Protein AF-A0A4Y1RCU1-F1 (afdb_monomer_lite)

Radius of gyration: 27.84 Å; chains: 1; bounding box: 54×26×75 Å

Organism: Prunus dulcis (NCBI:txid3755)

pLDDT: mean 74.77, std 13.03, range [43.12, 92.0]

Sequence (122 aa):
MNDMKRKVEEKFNDLGTCERGELEPEEAYKLLKVFEDEIVMRYVQKMETDRPPQFDETAGRDEKREVDDPPGEGPILRWQTRAVFAPGGDPWHPKNRKVKVSVTVKELGLSKHQFRRLRELA

Structure (mmCIF, N/CA/C/O backbone):
data_AF-A0A4Y1RCU1-F1
#
_entry.id   AF-A0A4Y1RCU1-F1
#
loop_
_atom_site.group_PDB
_atom_site.id
_atom_site.type_symbol
_atom_site.label_atom_id
_atom_site.label_alt_id
_atom_site.label_comp_id
_atom_site.label_asym_id
_atom_site.label_entity_id
_atom_site.label_seq_id
_atom_site.pdbx_PDB_ins_code
_atom_site.Cartn_x
_atom_site.Cartn_y
_atom_site.Cartn_z
_atom_site.occupancy
_atom_site.B_iso_or_equiv
_atom_site.auth_seq_id
_atom_site.auth_comp_id
_atom_site.auth_asym_id
_atom_site.auth_atom_id
_atom_site.pdbx_PDB_model_num
ATOM 1 N N . MET A 1 1 ? 23.824 6.438 -9.778 1.00 50.22 1 MET A N 1
ATOM 2 C CA . MET A 1 1 ? 22.892 6.505 -10.931 1.00 50.22 1 MET A CA 1
ATOM 3 C C . MET A 1 1 ? 23.448 7.302 -12.125 1.00 50.22 1 MET A C 1
ATOM 5 O O . MET A 1 1 ? 23.158 6.934 -13.253 1.00 50.22 1 MET A O 1
ATOM 9 N N . ASN A 1 2 ? 24.285 8.331 -11.913 1.00 60.34 2 ASN A N 1
ATOM 10 C CA . ASN A 1 2 ? 24.729 9.257 -12.974 1.00 60.34 2 ASN A CA 1
ATOM 11 C C . ASN A 1 2 ? 25.776 8.705 -13.966 1.00 60.34 2 ASN A C 1
ATOM 13 O O . ASN A 1 2 ? 25.758 9.086 -15.129 1.00 60.34 2 ASN A O 1
ATOM 17 N N . ASP A 1 3 ? 26.642 7.774 -13.553 1.00 74.94 3 ASP A N 1
ATOM 18 C CA . ASP A 1 3 ? 27.706 7.244 -14.431 1.00 74.94 3 ASP A CA 1
ATOM 19 C C . ASP A 1 3 ? 27.171 6.401 -15.606 1.00 74.94 3 ASP A C 1
ATOM 21 O O . ASP A 1 3 ? 27.731 6.403 -16.696 1.00 74.94 3 ASP A O 1
ATOM 25 N N . MET A 1 4 ? 26.050 5.701 -15.404 1.00 69.56 4 MET A N 1
ATOM 26 C CA . MET A 1 4 ? 25.440 4.858 -16.439 1.00 69.56 4 MET A CA 1
ATOM 27 C C . MET A 1 4 ? 24.700 5.692 -17.485 1.00 69.56 4 MET A C 1
ATOM 29 O O . MET A 1 4 ? 24.809 5.404 -18.669 1.00 69.56 4 MET A O 1
ATOM 33 N N . LYS A 1 5 ? 24.012 6.761 -17.057 1.00 75.25 5 LYS A N 1
ATOM 34 C CA . LYS A 1 5 ? 23.377 7.714 -17.977 1.00 75.25 5 LYS A CA 1
ATOM 35 C C . LYS A 1 5 ? 24.407 8.348 -18.909 1.00 75.25 5 LYS A C 1
ATOM 37 O O . LYS A 1 5 ? 24.201 8.333 -20.113 1.00 75.25 5 LYS A O 1
ATOM 42 N N . ARG A 1 6 ? 25.548 8.780 -18.361 1.00 81.75 6 ARG A N 1
ATOM 43 C CA . ARG A 1 6 ? 26.660 9.329 -19.148 1.00 81.75 6 ARG A CA 1
ATOM 44 C C . ARG A 1 6 ? 27.199 8.330 -20.180 1.00 81.75 6 ARG A C 1
ATOM 46 O O . ARG A 1 6 ? 27.369 8.694 -21.331 1.00 81.75 6 ARG A O 1
ATOM 53 N N . LYS A 1 7 ? 27.401 7.061 -19.801 1.00 78.12 7 LYS A N 1
ATOM 54 C CA . LYS A 1 7 ? 27.873 6.007 -20.726 1.00 78.12 7 LYS A CA 1
ATOM 55 C C . LYS A 1 7 ? 26.887 5.703 -21.855 1.00 78.12 7 LYS A C 1
ATOM 57 O O . LYS A 1 7 ? 27.309 5.435 -22.974 1.00 78.12 7 LYS A O 1
ATOM 62 N N . VAL A 1 8 ? 25.586 5.718 -21.560 1.00 77.19 8 VAL A N 1
ATOM 63 C CA . VAL A 1 8 ? 24.535 5.544 -22.575 1.00 77.19 8 VAL A CA 1
ATOM 64 C C . VAL A 1 8 ? 24.514 6.736 -23.530 1.00 77.19 8 VAL A C 1
ATOM 66 O O . VAL A 1 8 ? 24.419 6.543 -24.734 1.00 77.19 8 VAL A O 1
ATOM 69 N N . GLU A 1 9 ? 24.660 7.951 -23.008 1.00 79.75 9 GLU A N 1
ATOM 70 C CA . GLU A 1 9 ? 24.693 9.185 -23.797 1.00 79.75 9 GLU A CA 1
ATOM 71 C C . GLU A 1 9 ? 25.938 9.273 -24.696 1.00 79.75 9 GLU A C 1
ATOM 73 O O . GLU A 1 9 ? 25.822 9.595 -25.874 1.00 79.75 9 GLU A O 1
ATOM 78 N N . GLU A 1 10 ? 27.115 8.894 -24.191 1.00 82.38 10 GLU A N 1
ATOM 79 C CA . GLU A 1 10 ? 28.348 8.787 -24.986 1.00 82.38 10 GLU A CA 1
ATOM 80 C C . GLU A 1 10 ? 28.195 7.769 -26.127 1.00 82.38 10 GLU A C 1
ATOM 82 O O . GLU A 1 10 ? 28.453 8.102 -27.281 1.00 82.38 10 GLU A O 1
ATOM 87 N N . LYS A 1 11 ? 27.683 6.561 -25.845 1.00 76.25 11 LYS A N 1
ATOM 88 C CA . LYS A 1 11 ? 27.450 5.550 -26.890 1.00 76.25 11 LYS A CA 1
ATOM 89 C C . LYS A 1 11 ? 26.384 5.951 -27.901 1.00 76.25 11 LYS A C 1
ATOM 91 O O . LYS A 1 11 ? 26.506 5.603 -29.072 1.00 76.25 11 LYS A O 1
ATOM 96 N N . PHE A 1 12 ? 25.361 6.677 -27.469 1.00 76.06 12 PHE A N 1
ATOM 97 C CA . PHE A 1 12 ? 24.344 7.224 -28.360 1.00 76.06 12 PHE A CA 1
ATOM 98 C C . PHE A 1 12 ? 24.939 8.275 -29.309 1.00 76.06 12 PHE A C 1
ATOM 100 O O . PHE A 1 12 ? 24.690 8.227 -30.511 1.00 76.06 12 PHE A O 1
ATOM 107 N N . ASN A 1 13 ? 25.795 9.164 -28.799 1.00 77.69 13 ASN A N 1
ATOM 108 C CA . ASN A 1 13 ? 26.497 10.163 -29.609 1.00 77.69 13 ASN A CA 1
ATOM 109 C C . ASN A 1 13 ? 27.504 9.531 -30.590 1.00 77.69 13 ASN A C 1
ATOM 111 O O . ASN A 1 13 ? 27.627 10.000 -31.726 1.00 77.69 13 ASN A O 1
ATOM 115 N N . ASP A 1 14 ? 28.180 8.455 -30.177 1.00 72.50 14 ASP A N 1
ATOM 116 C CA . ASP A 1 14 ? 29.088 7.679 -31.030 1.00 72.50 14 ASP A CA 1
ATOM 117 C C . ASP A 1 14 ? 28.332 6.969 -32.158 1.00 72.50 14 ASP A C 1
ATOM 119 O O . ASP A 1 14 ? 28.751 7.019 -33.311 1.00 72.50 14 ASP A O 1
ATOM 123 N N . LEU A 1 15 ? 27.194 6.336 -31.858 1.00 66.81 15 LEU A N 1
ATOM 124 C CA . LEU A 1 15 ? 26.358 5.659 -32.856 1.00 66.81 15 LEU A CA 1
ATOM 125 C C . LEU A 1 15 ? 25.592 6.646 -33.752 1.00 66.81 15 LEU A C 1
ATOM 127 O O . LEU A 1 15 ? 25.247 6.301 -34.878 1.00 66.81 15 LEU A O 1
ATOM 131 N N . GLY A 1 16 ? 25.419 7.901 -33.322 1.00 61.44 16 GLY A N 1
ATOM 132 C CA . GLY A 1 16 ? 24.945 9.012 -34.156 1.00 61.44 16 GLY A CA 1
ATOM 133 C C . GLY A 1 16 ? 25.876 9.372 -35.328 1.00 61.44 16 GLY A C 1
ATOM 134 O O . GLY A 1 16 ? 25.513 10.183 -36.177 1.00 61.44 16 GLY A O 1
ATOM 135 N N . THR A 1 17 ? 27.065 8.758 -35.427 1.00 62.84 17 THR A N 1
ATOM 136 C CA . THR A 1 17 ? 27.891 8.753 -36.655 1.00 62.84 17 THR A CA 1
ATOM 137 C C . THR A 1 17 ? 27.213 8.043 -37.834 1.00 62.84 17 THR A C 1
ATOM 139 O O . THR A 1 17 ? 27.514 8.376 -38.979 1.00 62.84 17 THR A O 1
ATOM 142 N N . CYS A 1 18 ? 26.252 7.138 -37.594 1.00 57.78 18 CYS A N 1
ATOM 143 C CA . CYS A 1 18 ? 25.462 6.510 -38.661 1.00 57.78 18 CYS A CA 1
ATOM 144 C C . CYS A 1 18 ? 24.683 7.534 -39.490 1.00 57.78 18 CYS A C 1
ATOM 146 O O . CYS A 1 18 ? 24.641 7.440 -40.712 1.00 57.78 18 CYS A O 1
ATOM 148 N N . GLU A 1 19 ? 24.103 8.548 -38.842 1.00 58.97 19 GLU A N 1
ATOM 149 C CA . GLU A 1 19 ? 23.376 9.621 -39.534 1.00 58.97 19 GLU A CA 1
ATOM 150 C C . GLU A 1 19 ? 24.314 10.513 -40.366 1.00 58.97 19 GLU A C 1
ATOM 152 O O . GLU A 1 19 ? 23.872 11.182 -41.299 1.00 58.97 19 GLU A O 1
ATOM 157 N N . ARG A 1 20 ? 25.621 10.494 -40.063 1.00 65.06 20 ARG A N 1
ATOM 158 C CA . ARG A 1 20 ? 26.675 11.194 -40.814 1.00 65.06 20 ARG A CA 1
ATOM 159 C C . ARG A 1 20 ? 27.215 10.388 -42.006 1.00 65.06 20 ARG A C 1
ATOM 161 O O . ARG A 1 20 ? 28.014 10.925 -42.766 1.00 65.06 20 ARG A O 1
ATOM 168 N N . GLY A 1 21 ? 26.764 9.142 -42.195 1.00 59.91 21 GLY A N 1
ATOM 169 C CA . GLY A 1 21 ? 27.144 8.280 -43.323 1.00 59.91 21 GLY A CA 1
ATOM 170 C C . GLY A 1 21 ? 28.498 7.576 -43.177 1.00 59.91 21 GLY A C 1
ATOM 171 O O . GLY A 1 21 ? 29.018 7.059 -44.160 1.00 59.91 21 GLY A O 1
ATOM 172 N N . GLU A 1 22 ? 29.083 7.562 -41.976 1.00 63.56 22 GLU A N 1
ATOM 173 C CA . GLU A 1 22 ? 30.398 6.952 -41.707 1.00 63.56 22 GLU A CA 1
ATOM 174 C C . GLU A 1 22 ? 30.306 5.468 -41.315 1.00 63.56 22 GLU A C 1
ATOM 176 O O . GLU A 1 22 ? 31.320 4.775 -41.260 1.00 63.56 22 GLU A O 1
ATOM 181 N N . LEU A 1 23 ? 29.097 4.981 -41.028 1.00 66.56 23 LEU A N 1
ATOM 182 C CA . LEU A 1 23 ? 28.845 3.644 -40.505 1.00 66.56 23 LEU A CA 1
ATOM 183 C C . LEU A 1 23 ? 27.550 3.104 -41.116 1.00 66.56 23 LEU A C 1
ATOM 185 O O . LEU A 1 23 ? 26.536 3.806 -41.140 1.00 66.56 23 LEU A O 1
ATOM 189 N N . GLU A 1 24 ? 27.581 1.870 -41.617 1.00 75.62 24 GLU A N 1
ATOM 190 C CA . GLU A 1 24 ? 26.392 1.241 -42.190 1.00 75.62 24 GLU A CA 1
ATOM 191 C C . GLU A 1 24 ? 25.361 0.944 -41.082 1.00 75.62 24 GLU A C 1
ATOM 193 O O . GLU A 1 24 ? 25.733 0.467 -40.000 1.00 75.62 24 GLU A O 1
ATOM 198 N N . PRO A 1 25 ? 24.055 1.169 -41.322 1.00 73.12 25 PRO A N 1
ATOM 199 C CA . PRO A 1 25 ? 23.013 1.005 -40.304 1.00 73.12 25 PRO A CA 1
ATOM 200 C C . PRO A 1 25 ? 22.993 -0.380 -39.642 1.00 73.12 25 PRO A C 1
ATOM 202 O O . PRO A 1 25 ? 22.706 -0.508 -38.450 1.00 73.12 25 PRO A O 1
ATOM 205 N N . GLU A 1 26 ? 23.328 -1.429 -40.395 1.00 75.94 26 GLU A N 1
ATOM 206 C CA . GLU A 1 26 ? 23.380 -2.803 -39.888 1.00 75.94 26 GLU A CA 1
ATOM 207 C C . GLU A 1 26 ? 24.537 -3.035 -38.907 1.00 75.94 26 GLU A C 1
ATOM 209 O O . GLU A 1 26 ? 24.417 -3.820 -37.962 1.00 75.94 26 GLU A O 1
ATOM 214 N N . GLU A 1 27 ? 25.665 -2.358 -39.110 1.00 76.75 27 GLU A N 1
ATOM 215 C CA . GLU A 1 27 ? 26.839 -2.459 -38.245 1.00 76.75 27 GLU A CA 1
ATOM 216 C C . GLU A 1 27 ? 26.623 -1.679 -36.946 1.00 76.75 27 GLU A C 1
ATOM 218 O O . GLU A 1 27 ? 26.896 -2.201 -35.860 1.00 76.75 27 GLU A O 1
ATOM 223 N N . ALA A 1 28 ? 26.021 -0.490 -37.025 1.00 75.06 28 ALA A N 1
ATOM 224 C CA . ALA A 1 28 ? 25.614 0.256 -35.837 1.00 75.06 28 ALA A CA 1
ATOM 225 C C . ALA A 1 28 ? 24.549 -0.478 -35.021 1.00 75.06 28 ALA A C 1
ATOM 227 O O . ALA A 1 28 ? 24.621 -0.483 -33.791 1.00 75.06 28 ALA A O 1
ATOM 228 N N . TYR A 1 29 ? 23.607 -1.161 -35.676 1.00 77.19 29 TYR A N 1
ATOM 229 C CA . TYR A 1 29 ? 22.620 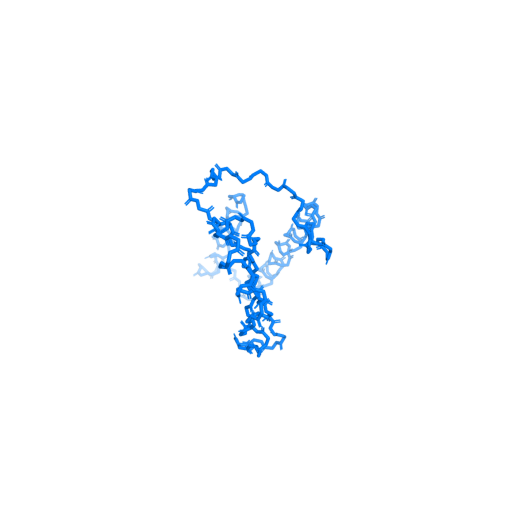-1.982 -34.981 1.00 77.19 29 TYR A CA 1
ATOM 230 C C . TYR A 1 29 ? 23.273 -3.123 -34.189 1.00 77.19 29 TYR A C 1
ATOM 232 O O . TYR A 1 29 ? 22.938 -3.340 -33.023 1.00 77.19 29 TYR A O 1
ATOM 240 N N . LYS A 1 30 ? 24.255 -3.825 -34.774 1.00 83.19 30 LYS A N 1
ATOM 241 C CA . LYS A 1 30 ? 25.007 -4.879 -34.068 1.00 83.19 30 LYS A CA 1
ATOM 242 C C . LYS A 1 30 ? 25.758 -4.323 -32.858 1.00 83.19 30 LYS A C 1
ATOM 244 O O . LYS A 1 30 ? 25.722 -4.928 -31.788 1.00 83.19 30 LYS A O 1
ATOM 249 N N . LEU A 1 31 ? 26.403 -3.166 -33.007 1.00 80.94 31 LEU A N 1
ATOM 250 C CA . LEU A 1 31 ? 27.123 -2.500 -31.918 1.00 80.94 31 LEU A CA 1
ATOM 251 C C . LEU A 1 31 ? 26.183 -2.046 -30.794 1.00 80.94 31 LEU A C 1
ATOM 253 O O . LEU A 1 31 ? 26.511 -2.209 -29.617 1.00 80.94 31 LEU A O 1
ATOM 257 N N . LEU A 1 32 ? 25.004 -1.529 -31.146 1.00 80.81 32 LEU A N 1
ATOM 258 C CA . LEU A 1 32 ? 23.974 -1.146 -30.186 1.00 80.81 32 LEU A CA 1
ATOM 259 C C . LEU A 1 32 ? 23.442 -2.363 -29.428 1.00 80.81 32 LEU A C 1
ATOM 261 O O . LEU A 1 32 ? 23.350 -2.323 -28.205 1.00 80.81 32 LEU A O 1
ATOM 265 N N . LYS A 1 33 ? 23.166 -3.467 -30.128 1.00 84.38 33 LYS A N 1
ATOM 266 C CA . LYS A 1 33 ? 22.651 -4.696 -29.515 1.00 84.38 33 LYS A CA 1
ATOM 267 C C . LYS A 1 33 ? 23.615 -5.272 -28.475 1.00 84.38 33 LYS A C 1
ATOM 269 O O . LYS A 1 33 ? 23.196 -5.603 -27.371 1.00 84.38 33 LYS A O 1
ATOM 274 N N . VAL A 1 34 ? 24.909 -5.317 -28.796 1.00 86.44 34 VAL A N 1
ATOM 275 C CA . VAL A 1 34 ? 25.957 -5.756 -27.857 1.00 86.44 34 VAL A CA 1
ATOM 276 C C . VAL A 1 34 ? 26.040 -4.828 -26.640 1.00 86.44 34 VAL A C 1
ATOM 278 O O . VAL A 1 34 ? 26.205 -5.295 -25.514 1.00 86.44 34 VAL A O 1
ATOM 281 N N . PHE A 1 35 ? 25.900 -3.518 -26.850 1.00 83.88 35 PHE A N 1
ATOM 282 C CA . PHE A 1 35 ? 25.931 -2.542 -25.765 1.00 83.88 35 PHE A CA 1
ATOM 283 C C . PHE A 1 35 ? 24.708 -2.639 -24.840 1.00 83.88 35 PHE A C 1
ATOM 285 O O . PHE A 1 35 ? 24.862 -2.579 -23.619 1.00 83.88 35 PHE A O 1
ATOM 292 N N . GLU A 1 36 ? 23.505 -2.822 -25.390 1.00 80.81 36 GLU A N 1
ATOM 293 C CA . GLU A 1 36 ? 22.292 -3.068 -24.600 1.00 80.81 36 GLU A CA 1
ATOM 294 C C . GLU A 1 36 ? 22.461 -4.288 -23.693 1.00 80.81 36 GLU A C 1
ATOM 296 O O . GLU A 1 36 ? 22.209 -4.203 -22.488 1.00 80.81 36 GLU A O 1
ATOM 301 N N . ASP A 1 37 ? 22.939 -5.397 -24.258 1.00 85.69 37 ASP A N 1
ATOM 302 C CA . ASP A 1 37 ? 23.129 -6.644 -23.524 1.00 85.69 37 ASP A CA 1
ATOM 303 C C . ASP A 1 37 ? 24.187 -6.472 -22.409 1.00 85.69 37 ASP A C 1
ATOM 305 O O . ASP A 1 37 ? 23.981 -6.933 -21.283 1.00 85.69 37 ASP A O 1
ATOM 309 N N . GLU A 1 38 ? 25.273 -5.722 -22.651 1.00 86.69 38 GLU A N 1
ATOM 310 C CA . GLU A 1 38 ? 26.281 -5.386 -21.628 1.00 86.69 38 GLU A CA 1
ATOM 311 C C . GLU A 1 38 ? 25.692 -4.555 -20.473 1.00 86.69 38 GLU A C 1
ATOM 313 O O . GLU A 1 38 ? 25.974 -4.812 -19.295 1.00 86.69 38 GLU A O 1
ATOM 318 N N . ILE A 1 39 ? 24.868 -3.550 -20.782 1.00 83.31 39 ILE A N 1
ATOM 319 C CA . ILE A 1 39 ? 24.244 -2.686 -19.772 1.00 83.31 39 ILE A CA 1
ATOM 320 C C . ILE A 1 39 ? 23.245 -3.473 -18.924 1.00 83.31 39 ILE A C 1
ATOM 322 O O . ILE A 1 39 ? 23.259 -3.337 -17.696 1.00 83.31 39 ILE A O 1
ATOM 326 N N . VAL A 1 40 ? 22.424 -4.319 -19.552 1.00 83.38 40 VAL A N 1
ATOM 327 C CA . VAL A 1 40 ? 21.477 -5.198 -18.856 1.00 83.38 40 VAL A CA 1
ATOM 328 C C . VAL A 1 40 ? 22.225 -6.142 -17.919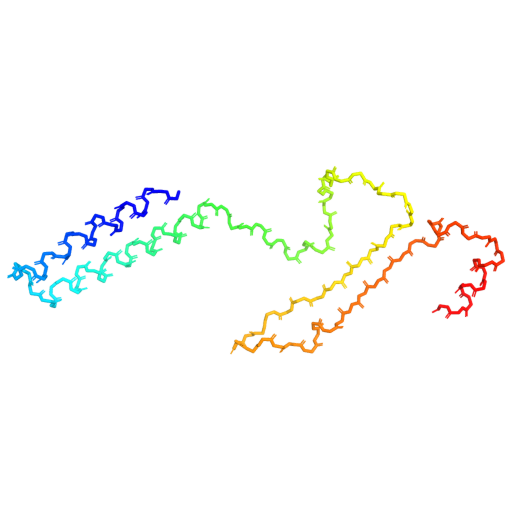 1.00 83.38 40 VAL A C 1
ATOM 330 O O . VAL A 1 40 ? 21.904 -6.191 -16.733 1.00 83.38 40 VAL A O 1
ATOM 333 N N . MET A 1 41 ? 23.282 -6.807 -18.395 1.00 83.69 41 MET A N 1
ATOM 334 C CA . MET A 1 41 ? 24.101 -7.700 -17.568 1.00 83.69 41 MET A CA 1
ATOM 335 C C . MET A 1 41 ? 24.725 -6.979 -16.371 1.00 83.69 41 MET A C 1
ATOM 337 O O . MET A 1 41 ? 24.676 -7.476 -15.246 1.00 83.69 41 MET A O 1
ATOM 341 N N . ARG A 1 42 ? 25.259 -5.767 -16.568 1.00 81.44 42 ARG A N 1
ATOM 342 C CA . ARG A 1 42 ? 25.794 -4.958 -15.461 1.00 81.44 42 ARG A CA 1
ATOM 343 C C . ARG A 1 42 ? 24.724 -4.536 -14.465 1.00 81.44 42 ARG A C 1
ATOM 345 O O . ARG A 1 42 ? 25.032 -4.373 -13.286 1.00 81.44 42 ARG A O 1
ATOM 352 N N . TYR A 1 43 ? 23.498 -4.298 -14.917 1.00 74.06 43 TYR A N 1
ATOM 353 C CA . TYR A 1 43 ? 22.399 -3.936 -14.032 1.00 74.06 43 TYR A CA 1
ATOM 354 C C . TYR A 1 43 ? 21.916 -5.140 -13.219 1.00 74.06 43 TYR A C 1
ATOM 356 O O . TYR A 1 43 ? 21.750 -5.008 -12.010 1.00 74.06 43 TYR A O 1
ATOM 364 N N . VAL A 1 44 ? 21.810 -6.316 -13.845 1.00 79.81 44 VAL A N 1
ATOM 365 C CA . VAL A 1 44 ? 21.537 -7.592 -13.165 1.00 79.81 44 VAL A CA 1
ATOM 366 C C . VAL A 1 44 ? 22.606 -7.871 -12.111 1.00 79.81 44 VAL A C 1
ATOM 368 O O . VAL A 1 44 ? 22.278 -8.056 -10.947 1.00 79.81 44 VAL A O 1
ATOM 371 N N . GLN A 1 45 ? 23.887 -7.768 -12.467 1.00 80.25 45 GLN A N 1
ATOM 372 C CA . GLN A 1 45 ? 24.983 -8.003 -11.527 1.00 80.25 45 GLN A CA 1
ATOM 373 C C . GLN A 1 45 ? 24.974 -7.014 -10.352 1.00 80.25 45 GLN A C 1
ATOM 375 O O . GLN A 1 45 ? 25.267 -7.388 -9.216 1.00 80.25 45 GLN A O 1
ATOM 380 N N . LYS A 1 46 ? 24.611 -5.747 -10.596 1.00 75.81 46 LYS A N 1
ATOM 381 C CA . LYS A 1 46 ? 24.400 -4.771 -9.520 1.00 75.81 46 LYS A CA 1
ATOM 382 C C . LYS A 1 46 ? 23.212 -5.140 -8.641 1.00 75.81 46 LYS A C 1
ATOM 384 O O . LYS A 1 46 ? 23.369 -5.073 -7.436 1.00 75.81 46 LYS A O 1
ATOM 389 N N . MET A 1 47 ? 22.083 -5.566 -9.207 1.00 64.62 47 MET A N 1
ATOM 390 C CA . MET A 1 47 ? 20.927 -6.039 -8.431 1.00 64.62 47 MET A CA 1
ATOM 391 C C . MET A 1 47 ? 21.187 -7.335 -7.653 1.00 64.62 47 MET A C 1
ATOM 393 O O . MET A 1 47 ? 20.491 -7.607 -6.685 1.00 64.62 47 MET A O 1
ATOM 397 N N . GLU A 1 48 ? 22.133 -8.160 -8.092 1.00 70.25 48 GLU A N 1
ATOM 398 C CA . GLU A 1 48 ? 22.546 -9.364 -7.364 1.00 70.25 48 GLU A CA 1
ATOM 399 C C . GLU A 1 48 ? 23.529 -9.033 -6.230 1.00 70.25 48 GLU A C 1
ATOM 401 O O . GLU A 1 48 ? 23.504 -9.671 -5.178 1.00 70.25 48 GLU A O 1
ATOM 406 N N . THR A 1 49 ? 24.394 -8.032 -6.440 1.00 72.81 49 THR A N 1
ATOM 407 C CA . THR A 1 49 ? 25.427 -7.595 -5.481 1.00 72.81 49 THR A CA 1
ATOM 408 C C . THR A 1 49 ? 24.859 -6.663 -4.412 1.00 72.81 49 THR A C 1
ATOM 410 O O . THR A 1 49 ? 25.163 -6.809 -3.226 1.00 72.81 49 THR A O 1
ATOM 413 N N . ASP A 1 50 ? 24.009 -5.718 -4.816 1.00 62.97 50 ASP A N 1
ATOM 414 C CA . ASP A 1 50 ? 23.094 -5.027 -3.920 1.00 62.97 50 ASP A CA 1
ATOM 415 C C . ASP A 1 50 ? 22.087 -6.086 -3.487 1.00 62.97 50 ASP A C 1
ATOM 417 O O . ASP A 1 50 ? 21.168 -6.390 -4.237 1.00 62.97 50 ASP A O 1
ATOM 421 N N . ARG A 1 51 ? 22.328 -6.707 -2.322 1.00 52.66 51 ARG A N 1
ATOM 422 C CA . ARG A 1 51 ? 21.492 -7.752 -1.706 1.00 52.66 51 ARG A CA 1
ATOM 423 C C . ARG A 1 51 ? 20.037 -7.601 -2.170 1.00 52.66 51 ARG A C 1
ATOM 425 O O . ARG A 1 51 ? 19.500 -6.507 -1.955 1.00 52.66 51 ARG A O 1
ATOM 432 N N . PRO A 1 52 ? 19.397 -8.639 -2.758 1.00 54.97 52 PRO A N 1
ATOM 433 C CA . PRO A 1 52 ? 18.008 -8.527 -3.185 1.00 54.97 52 PRO A CA 1
ATOM 434 C C . PRO A 1 52 ? 17.231 -7.907 -2.026 1.00 54.97 52 PRO A C 1
ATOM 436 O O . PRO A 1 52 ? 17.463 -8.345 -0.887 1.00 54.97 52 PRO A O 1
ATOM 439 N N . PRO A 1 53 ? 16.418 -6.850 -2.258 1.00 59.19 53 PRO A N 1
ATOM 440 C CA . PRO A 1 53 ? 15.656 -6.229 -1.186 1.00 59.19 53 PRO A CA 1
ATOM 441 C C . PRO A 1 53 ? 15.009 -7.377 -0.443 1.00 59.19 53 PRO A C 1
ATOM 443 O O . PRO A 1 53 ? 14.365 -8.205 -1.084 1.00 59.19 53 PRO A O 1
ATOM 446 N N . GLN A 1 54 ? 15.344 -7.503 0.843 1.00 53.16 54 GLN A N 1
ATOM 447 C CA . GLN A 1 54 ? 15.057 -8.687 1.635 1.00 53.16 54 GLN A CA 1
ATOM 448 C C . GLN A 1 54 ? 13.535 -8.793 1.700 1.00 53.16 54 GLN A C 1
ATOM 450 O O . GLN A 1 54 ? 12.886 -8.187 2.549 1.00 53.16 54 GLN A O 1
ATOM 455 N N . PHE A 1 55 ? 12.959 -9.461 0.705 1.00 50.66 55 PHE A N 1
ATOM 456 C CA . PHE A 1 55 ? 11.539 -9.694 0.582 1.00 50.66 55 PHE A CA 1
ATOM 457 C C . PHE A 1 55 ? 11.312 -10.884 1.479 1.00 50.66 55 PHE A C 1
ATOM 459 O O . PHE A 1 55 ? 11.293 -12.036 1.059 1.00 50.66 55 PHE A O 1
ATOM 466 N N . ASP A 1 56 ? 11.314 -10.583 2.768 1.00 43.12 56 ASP A N 1
ATOM 467 C CA . ASP A 1 56 ? 10.985 -11.560 3.765 1.00 43.12 56 ASP A CA 1
ATOM 468 C C . ASP A 1 56 ? 9.530 -11.947 3.482 1.00 43.12 56 ASP A C 1
ATOM 470 O O . ASP A 1 56 ? 8.612 -11.148 3.661 1.00 43.12 56 ASP A O 1
ATOM 474 N N . GLU A 1 57 ? 9.300 -13.152 2.956 1.00 46.97 57 GLU A N 1
ATOM 475 C CA . GLU A 1 57 ? 7.944 -13.682 2.747 1.00 46.97 57 GLU A CA 1
ATOM 476 C C . GLU A 1 57 ? 7.183 -13.785 4.087 1.00 46.97 57 GLU A C 1
ATOM 478 O O . GLU A 1 57 ? 5.955 -13.893 4.116 1.00 46.97 57 GLU A O 1
ATOM 483 N N . THR A 1 58 ? 7.907 -13.662 5.207 1.00 45.50 58 THR A N 1
ATOM 484 C CA . THR A 1 58 ? 7.412 -13.494 6.574 1.00 45.50 58 THR A CA 1
ATOM 485 C C . THR A 1 58 ? 7.315 -12.049 7.079 1.00 45.50 58 THR A C 1
ATOM 487 O O . THR A 1 58 ? 6.884 -11.866 8.221 1.00 45.50 58 THR A O 1
ATOM 490 N N . ALA A 1 59 ? 7.517 -11.017 6.244 1.00 45.53 59 ALA A N 1
ATOM 491 C CA . ALA A 1 59 ? 7.253 -9.596 6.553 1.00 45.53 59 ALA A CA 1
ATOM 492 C C . ALA A 1 59 ? 5.754 -9.274 6.790 1.00 45.53 59 ALA A C 1
ATOM 494 O O . ALA A 1 59 ? 5.290 -8.150 6.618 1.00 45.53 59 ALA A O 1
ATOM 495 N N . GLY A 1 60 ? 4.965 -10.266 7.202 1.00 47.06 60 GLY A N 1
ATOM 496 C CA . GLY A 1 60 ? 3.647 -10.130 7.810 1.00 47.06 60 GLY A CA 1
ATOM 497 C C . GLY A 1 60 ? 3.689 -9.841 9.314 1.00 47.06 60 GLY A C 1
ATOM 498 O O . GLY A 1 60 ? 2.650 -9.923 9.974 1.00 47.06 60 GLY A O 1
ATOM 499 N N . ARG A 1 61 ? 4.848 -9.501 9.883 1.00 48.56 61 ARG A N 1
ATOM 500 C CA . ARG A 1 61 ? 4.939 -8.991 11.249 1.00 48.56 61 ARG A CA 1
ATOM 501 C C . ARG A 1 61 ? 5.896 -7.812 11.253 1.00 48.56 61 ARG A C 1
ATOM 503 O O . ARG A 1 61 ? 7.084 -8.018 11.068 1.00 48.56 61 ARG A O 1
ATOM 510 N N . ASP A 1 62 ? 5.354 -6.609 11.434 1.00 49.69 62 ASP A N 1
ATOM 511 C CA . ASP A 1 62 ? 6.117 -5.379 11.653 1.00 49.69 62 ASP A CA 1
ATOM 512 C C . ASP A 1 62 ? 7.228 -5.628 12.684 1.00 49.69 62 ASP A C 1
ATOM 514 O O . ASP A 1 62 ? 7.000 -5.606 13.899 1.00 49.69 62 ASP A O 1
ATOM 518 N N . GLU A 1 63 ? 8.445 -5.885 12.209 1.00 49.59 63 GLU A N 1
ATOM 519 C CA . GLU A 1 63 ? 9.637 -5.613 12.989 1.00 49.59 63 GLU A CA 1
ATOM 520 C C . GLU A 1 63 ? 9.693 -4.102 13.106 1.00 49.59 63 GLU A C 1
ATOM 522 O O . GLU A 1 63 ? 9.931 -3.413 12.118 1.00 49.59 63 GLU A O 1
ATOM 527 N N . LYS A 1 64 ? 9.339 -3.630 14.306 1.00 52.19 64 LYS A N 1
ATOM 528 C CA . LYS A 1 64 ? 9.378 -2.251 14.798 1.00 52.19 64 LYS A CA 1
ATOM 529 C C . LYS A 1 64 ? 10.271 -1.350 13.938 1.00 52.19 64 LYS A C 1
ATOM 531 O O . LYS A 1 64 ? 11.438 -1.140 14.255 1.00 52.19 64 LYS A O 1
ATOM 536 N N . ARG A 1 65 ? 9.704 -0.793 12.870 1.00 53.59 65 ARG A N 1
ATOM 537 C CA . ARG A 1 65 ? 10.238 0.428 12.286 1.00 53.59 65 ARG A CA 1
ATOM 538 C C . ARG A 1 65 ? 9.903 1.503 13.300 1.00 53.59 65 ARG A C 1
ATOM 540 O O . ARG A 1 65 ? 8.747 1.608 13.710 1.00 53.59 65 ARG A O 1
ATOM 547 N N . GLU A 1 66 ? 10.915 2.209 13.781 1.00 54.66 66 GLU A N 1
ATOM 548 C CA . GLU A 1 66 ? 10.700 3.433 14.540 1.00 54.66 66 GLU A CA 1
ATOM 549 C C . GLU A 1 66 ? 9.903 4.365 13.622 1.00 54.66 66 GLU A C 1
ATOM 551 O O . GLU A 1 66 ? 10.379 4.797 12.577 1.00 54.66 66 GLU A O 1
ATOM 556 N N . VAL A 1 67 ? 8.615 4.511 13.925 1.00 60.09 67 VAL A N 1
ATOM 557 C CA . VAL A 1 67 ? 7.730 5.434 13.225 1.00 60.09 67 VAL A CA 1
ATOM 558 C C . VAL A 1 67 ? 8.022 6.800 13.834 1.00 60.09 67 VAL A C 1
ATOM 560 O O . VAL A 1 67 ? 7.757 7.000 15.016 1.00 60.09 67 VAL A O 1
ATOM 563 N N . ASP A 1 68 ? 8.599 7.701 13.037 1.00 56.62 68 ASP A N 1
ATOM 564 C CA . ASP A 1 68 ? 8.953 9.071 13.443 1.00 56.62 68 ASP A CA 1
ATOM 565 C C . ASP A 1 68 ? 7.726 9.933 13.794 1.00 56.62 68 ASP A C 1
ATOM 567 O O . ASP A 1 68 ? 7.859 10.974 14.439 1.00 56.62 68 ASP A O 1
ATOM 571 N N . ASP A 1 69 ? 6.525 9.503 13.397 1.00 61.97 69 ASP A N 1
ATOM 572 C CA . ASP A 1 69 ? 5.290 10.207 13.720 1.00 61.97 69 ASP A CA 1
ATOM 573 C C . ASP A 1 69 ? 4.822 9.871 15.145 1.00 61.97 69 ASP A C 1
ATOM 575 O O . ASP A 1 69 ? 4.483 8.713 15.436 1.00 61.97 69 ASP A O 1
ATOM 579 N N . PRO A 1 70 ? 4.743 10.868 16.050 1.00 62.06 70 PRO A N 1
ATOM 580 C CA . PRO A 1 70 ? 4.173 10.650 17.364 1.00 62.06 70 PRO A CA 1
ATOM 581 C C . PRO A 1 70 ? 2.702 10.243 17.206 1.00 62.06 70 PRO A C 1
ATOM 583 O O . PRO A 1 70 ? 1.981 10.821 16.386 1.00 62.06 70 PRO A O 1
ATOM 586 N N . PRO A 1 71 ? 2.221 9.260 17.986 1.00 65.19 71 PRO A N 1
ATOM 587 C CA . PRO A 1 71 ? 0.823 8.870 17.928 1.00 65.19 71 PRO A CA 1
ATOM 588 C C . PRO A 1 71 ? -0.049 10.086 18.264 1.00 65.19 71 PRO A C 1
ATOM 590 O O . PRO A 1 71 ? 0.082 10.671 19.339 1.00 65.19 71 PRO A O 1
ATOM 593 N N . GLY A 1 72 ? -0.915 10.480 17.327 1.00 67.88 72 GLY A N 1
ATOM 594 C CA . GLY A 1 72 ? -1.896 11.541 17.552 1.00 67.88 72 GLY A CA 1
ATOM 595 C C . GLY A 1 72 ? -2.845 11.205 18.709 1.00 67.88 72 GLY A C 1
ATOM 596 O O . GLY A 1 72 ? -2.971 10.049 19.116 1.00 67.88 72 GLY A O 1
ATOM 597 N N . GLU A 1 73 ? -3.535 12.212 19.246 1.00 75.56 73 GLU A N 1
ATOM 598 C CA . GLU A 1 73 ? -4.510 11.999 20.319 1.00 75.56 73 GLU A CA 1
ATOM 599 C C . GLU A 1 73 ? -5.708 11.171 19.823 1.00 75.56 73 GLU A C 1
ATOM 601 O O . GLU A 1 73 ? -6.462 11.601 18.949 1.00 75.56 73 GLU A O 1
ATOM 606 N N . GLY A 1 74 ? -5.899 9.977 20.393 1.00 77.94 74 GLY A N 1
ATOM 607 C CA . GLY A 1 74 ? -7.062 9.131 20.126 1.00 77.94 74 GLY A CA 1
ATOM 608 C C . GLY A 1 74 ? -6.755 7.632 20.024 1.00 77.94 74 GLY A C 1
ATOM 609 O O . GLY A 1 74 ? -5.618 7.202 20.222 1.00 77.94 74 GLY A O 1
ATOM 610 N N . PRO A 1 75 ? -7.782 6.808 19.746 1.00 81.44 75 PRO A N 1
ATOM 611 C CA . PRO A 1 75 ? -7.623 5.370 19.566 1.00 81.44 75 PRO A CA 1
ATOM 612 C C . PRO A 1 75 ? -6.852 5.030 18.291 1.00 81.44 75 PRO A C 1
ATOM 614 O O . PRO A 1 75 ? -7.116 5.580 17.221 1.00 81.44 75 PRO A O 1
ATOM 617 N N . ILE A 1 76 ? -5.956 4.048 18.381 1.00 83.56 76 ILE A N 1
ATOM 618 C CA . ILE A 1 76 ? -5.133 3.620 17.257 1.00 83.56 76 ILE A CA 1
ATOM 619 C C . ILE A 1 76 ? -5.895 2.558 16.460 1.00 83.56 76 ILE A C 1
ATOM 621 O O . ILE A 1 76 ? -6.201 1.456 16.933 1.00 83.56 76 ILE A O 1
ATOM 625 N N . LEU A 1 77 ? -6.181 2.878 15.199 1.00 85.69 77 LEU A N 1
ATOM 626 C CA . LEU A 1 77 ? -6.775 1.945 14.249 1.00 85.69 77 LEU A CA 1
ATOM 627 C C . LEU A 1 77 ? -5.679 1.213 13.474 1.00 85.69 77 LEU A C 1
ATOM 629 O O . LEU A 1 77 ? -4.805 1.823 12.867 1.00 85.69 77 LEU A O 1
ATOM 633 N N . ARG A 1 78 ? -5.761 -0.117 13.440 1.00 86.00 78 ARG A N 1
ATOM 634 C CA . ARG A 1 78 ? -4.917 -0.967 12.595 1.00 86.00 78 ARG A CA 1
ATOM 635 C C . ARG A 1 78 ? -5.695 -1.361 11.346 1.00 86.00 78 ARG A C 1
ATOM 637 O O . ARG A 1 78 ? -6.622 -2.174 11.424 1.00 86.00 78 ARG A O 1
ATOM 644 N N . TRP A 1 79 ? -5.307 -0.788 10.212 1.00 88.94 79 TRP A N 1
ATOM 645 C CA . TRP A 1 79 ? -5.890 -1.030 8.893 1.00 88.94 79 TRP A CA 1
ATOM 646 C C . TRP A 1 79 ? -4.980 -1.945 8.069 1.00 88.94 79 TRP A C 1
ATOM 648 O O . TRP A 1 79 ? -3.789 -1.688 7.929 1.00 88.94 79 TRP A O 1
ATOM 658 N N . GLN A 1 80 ? -5.542 -2.997 7.477 1.00 86.88 80 GLN A N 1
ATOM 659 C CA . GLN A 1 80 ? -4.846 -3.878 6.540 1.00 86.88 80 GLN A CA 1
ATOM 660 C C . GLN A 1 80 ? -5.618 -3.948 5.221 1.00 86.88 80 GLN A C 1
ATOM 662 O O . GLN A 1 80 ? -6.797 -4.313 5.198 1.00 86.88 80 GLN A O 1
ATOM 667 N N . THR A 1 81 ? -4.937 -3.642 4.117 1.00 88.88 81 THR A N 1
ATOM 668 C CA . THR A 1 81 ? -5.416 -3.878 2.745 1.00 88.88 81 THR A CA 1
ATOM 669 C C . THR A 1 81 ? -4.587 -4.959 2.075 1.00 88.88 81 THR A C 1
ATOM 671 O O . THR A 1 81 ? -3.484 -5.282 2.510 1.00 88.88 81 THR A O 1
ATOM 674 N N . ARG A 1 82 ? -5.138 -5.554 1.017 1.00 83.38 82 ARG A N 1
ATOM 675 C CA . ARG A 1 82 ? -4.404 -6.470 0.143 1.00 83.38 82 ARG A CA 1
ATOM 676 C C . ARG A 1 82 ? -4.332 -5.861 -1.248 1.00 83.38 82 ARG A C 1
ATOM 678 O O . ARG A 1 82 ? -5.363 -5.477 -1.785 1.00 83.38 82 ARG A O 1
ATOM 685 N N . ALA A 1 83 ? -3.140 -5.829 -1.828 1.00 84.62 83 ALA A N 1
ATOM 686 C CA . ALA A 1 83 ? -2.929 -5.512 -3.233 1.00 84.62 83 ALA A CA 1
ATOM 687 C C . ALA A 1 83 ? -2.230 -6.709 -3.878 1.00 84.62 83 ALA A C 1
ATOM 689 O O . ALA A 1 83 ? -1.080 -7.013 -3.577 1.00 84.62 83 ALA A O 1
ATOM 690 N N . VAL A 1 84 ? -2.972 -7.445 -4.698 1.00 83.00 84 VAL A N 1
ATOM 691 C CA . VAL A 1 84 ? -2.465 -8.564 -5.488 1.00 83.00 84 VAL A CA 1
ATOM 692 C C . VAL A 1 84 ? -2.240 -8.056 -6.902 1.00 83.00 84 VAL A C 1
ATOM 694 O O . VAL A 1 84 ? -3.179 -7.550 -7.522 1.00 83.00 84 VAL A O 1
ATOM 697 N N . PHE A 1 85 ? -1.015 -8.209 -7.394 1.00 80.00 85 PHE A N 1
ATOM 698 C CA . PHE A 1 85 ? -0.674 -8.017 -8.798 1.00 80.00 85 PHE A CA 1
ATOM 699 C C . PHE A 1 85 ? -0.994 -9.313 -9.546 1.00 80.00 85 PHE A C 1
ATOM 701 O O . PHE A 1 85 ? -0.427 -10.362 -9.238 1.00 80.00 85 PHE A O 1
ATOM 708 N N . ALA A 1 86 ? -1.957 -9.270 -10.467 1.00 76.44 86 ALA A N 1
ATOM 709 C CA . ALA A 1 86 ? -2.346 -10.444 -11.238 1.00 76.44 86 ALA A CA 1
ATOM 710 C C . ALA A 1 86 ? -1.324 -10.710 -12.365 1.00 76.44 86 ALA A C 1
ATOM 712 O O . ALA A 1 86 ? -0.926 -9.766 -13.056 1.00 76.44 86 ALA A O 1
ATOM 713 N N . PRO A 1 87 ? -0.898 -11.968 -12.587 1.00 74.00 87 PRO A N 1
ATOM 714 C CA . PRO A 1 87 ? -0.102 -12.310 -13.759 1.00 74.00 87 PRO A CA 1
ATOM 715 C C . PRO A 1 87 ? -0.971 -12.133 -15.012 1.00 74.00 87 PRO A C 1
ATOM 717 O O . PRO A 1 87 ? -2.054 -12.705 -15.089 1.00 74.00 87 PRO A O 1
ATOM 720 N N . GLY A 1 88 ? -0.514 -11.324 -15.972 1.00 75.00 88 GLY A N 1
ATOM 721 C CA . GLY A 1 88 ? -1.239 -11.059 -17.225 1.00 75.00 88 GLY A CA 1
ATOM 722 C C . GLY A 1 88 ? -1.661 -9.605 -17.454 1.00 75.00 88 GLY A C 1
ATOM 723 O O . GLY A 1 88 ? -2.230 -9.309 -18.496 1.00 75.00 88 GLY A O 1
ATOM 724 N N . GLY A 1 89 ? -1.353 -8.687 -16.531 1.00 73.75 89 GLY A N 1
ATOM 725 C CA . GLY A 1 89 ? -1.585 -7.250 -16.735 1.00 73.75 89 GLY A CA 1
ATOM 726 C C . GLY A 1 89 ? -3.004 -6.774 -16.417 1.00 73.75 89 GLY A C 1
ATOM 727 O O . GLY A 1 89 ? -3.279 -5.584 -16.557 1.00 73.75 89 GLY A O 1
ATOM 728 N N . ASP A 1 90 ? -3.884 -7.658 -15.936 1.00 76.69 90 ASP A N 1
ATOM 729 C CA . ASP A 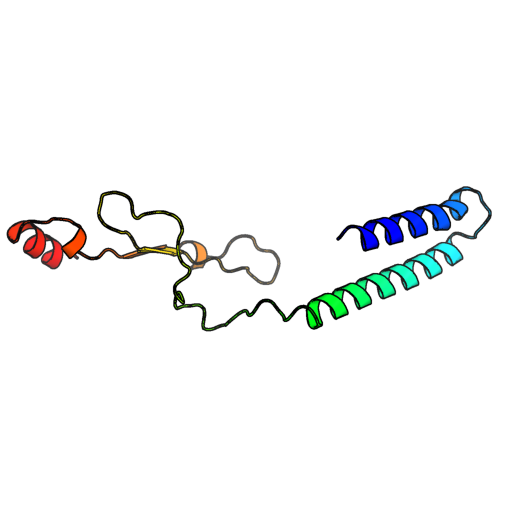1 90 ? -5.204 -7.257 -15.460 1.00 76.69 90 ASP A CA 1
ATOM 730 C C . ASP A 1 90 ? -5.075 -6.361 -14.214 1.00 76.69 90 ASP A C 1
ATOM 732 O O . ASP A 1 90 ? -4.558 -6.796 -13.177 1.00 76.69 90 ASP A O 1
ATOM 736 N N . PRO A 1 91 ? -5.574 -5.112 -14.265 1.00 72.88 91 PRO A N 1
ATOM 737 C CA . PRO A 1 91 ? -5.413 -4.148 -13.176 1.00 72.88 91 PRO A CA 1
ATOM 738 C C . PRO A 1 91 ? -6.326 -4.441 -11.976 1.00 72.88 91 PRO A C 1
ATOM 740 O O . PRO A 1 91 ? -6.225 -3.791 -10.934 1.00 72.88 91 PRO A O 1
ATOM 743 N N . TRP A 1 92 ? -7.243 -5.403 -12.101 1.00 82.06 92 TRP A N 1
ATOM 744 C CA . TRP A 1 92 ? -8.268 -5.680 -11.107 1.00 82.06 92 TRP A CA 1
ATOM 745 C C . TRP A 1 92 ? -8.175 -7.108 -10.576 1.00 82.06 92 TRP A C 1
ATOM 747 O O . TRP A 1 92 ? -8.185 -8.075 -11.331 1.00 82.06 92 TRP A O 1
ATOM 757 N N . HIS A 1 93 ? -8.168 -7.248 -9.247 1.00 83.69 93 HIS A N 1
ATOM 758 C CA . HIS A 1 93 ? -8.208 -8.545 -8.582 1.00 83.69 93 HIS A CA 1
ATOM 759 C C . HIS A 1 93 ? -9.282 -8.555 -7.474 1.00 83.69 93 HIS A C 1
ATOM 761 O O . HIS A 1 93 ? -9.280 -7.668 -6.613 1.00 83.69 93 HIS A O 1
ATOM 767 N N . PRO A 1 94 ? -10.177 -9.565 -7.396 1.00 87.56 94 PRO A N 1
ATOM 768 C CA . PRO A 1 94 ? -11.285 -9.589 -6.437 1.00 87.56 94 PRO A CA 1
ATOM 769 C C . PRO A 1 94 ? -10.849 -9.433 -4.976 1.00 87.56 94 PRO A C 1
ATOM 771 O O . PRO A 1 94 ? -11.541 -8.783 -4.193 1.00 87.56 94 PRO A O 1
ATOM 774 N N . LYS A 1 95 ? -9.690 -10.004 -4.616 1.00 85.00 95 LYS A N 1
ATOM 775 C CA . LYS A 1 95 ? -9.132 -9.929 -3.253 1.00 85.00 95 LYS A CA 1
ATOM 776 C C . LYS A 1 95 ? -8.665 -8.521 -2.864 1.00 85.00 95 LYS A C 1
ATOM 778 O O . LYS A 1 95 ? -8.540 -8.275 -1.667 1.00 85.00 95 LYS A O 1
ATOM 783 N N . ASN A 1 96 ? -8.481 -7.606 -3.821 1.00 87.69 96 ASN A N 1
ATOM 784 C CA . ASN A 1 96 ? -8.037 -6.235 -3.544 1.00 87.69 96 ASN A CA 1
ATOM 785 C C . ASN A 1 96 ? -9.152 -5.374 -2.930 1.00 87.69 96 ASN A C 1
ATOM 787 O O . ASN A 1 96 ? -8.889 -4.319 -2.368 1.00 87.69 96 ASN A O 1
ATOM 791 N N . ARG A 1 97 ? -10.402 -5.858 -2.957 1.00 86.25 97 ARG A N 1
ATOM 792 C CA . ARG A 1 97 ? -11.547 -5.228 -2.280 1.00 86.25 97 ARG A CA 1
ATOM 793 C C . ARG A 1 97 ? -11.587 -5.491 -0.770 1.00 86.25 97 ARG A C 1
ATOM 795 O O . ARG A 1 97 ? -12.401 -4.897 -0.071 1.00 86.25 97 ARG A O 1
ATOM 802 N N . LYS A 1 98 ? -10.768 -6.415 -0.253 1.00 89.00 98 LYS A N 1
ATOM 803 C CA . LYS A 1 98 ? -10.814 -6.810 1.159 1.00 89.00 98 LYS A CA 1
ATOM 804 C C . LYS A 1 98 ? -10.025 -5.828 2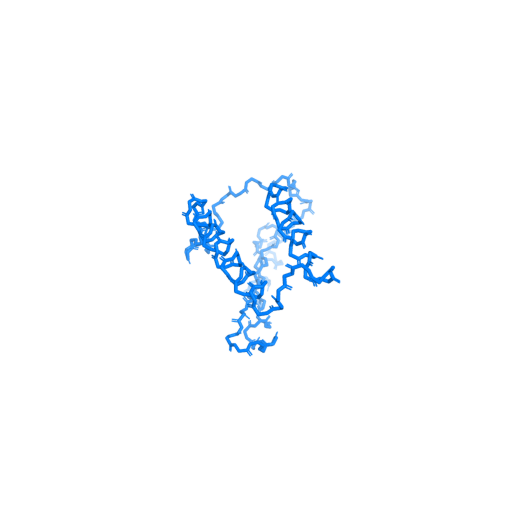.020 1.00 89.00 98 LYS A C 1
ATOM 806 O O . LYS A 1 98 ? -8.804 -5.740 1.906 1.00 89.00 98 LYS A O 1
ATOM 811 N N . VAL A 1 99 ? -10.728 -5.189 2.948 1.00 90.56 99 VAL A N 1
ATOM 812 C CA . VAL A 1 99 ? -10.152 -4.356 4.007 1.00 90.56 99 VAL A CA 1
ATOM 813 C C . VAL A 1 99 ? -10.406 -5.027 5.354 1.00 90.56 99 VAL A C 1
ATOM 815 O O . VAL A 1 99 ? -11.488 -5.565 5.590 1.00 90.56 99 VAL A O 1
ATOM 818 N N . LYS A 1 100 ? -9.407 -5.022 6.237 1.00 91.88 100 LYS A N 1
ATOM 819 C CA . LYS A 1 100 ? -9.548 -5.446 7.633 1.00 91.88 100 LYS A CA 1
ATOM 820 C C . LYS A 1 100 ? -9.177 -4.279 8.535 1.00 91.88 100 LYS A C 1
ATOM 822 O O . LYS A 1 100 ? -8.041 -3.818 8.509 1.00 91.88 100 LYS A O 1
ATOM 827 N N . VAL A 1 101 ? -10.129 -3.843 9.350 1.00 89.81 101 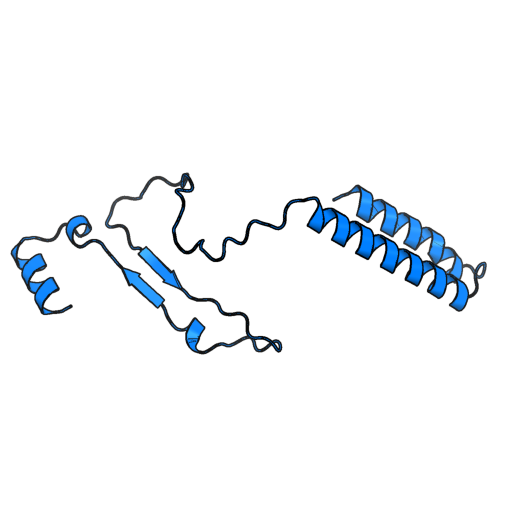VAL A N 1
ATOM 828 C CA . VAL A 1 101 ? -9.907 -2.845 10.397 1.00 89.81 101 VAL A CA 1
ATOM 829 C C . VAL A 1 101 ? -9.920 -3.556 11.742 1.00 89.81 101 VAL A C 1
ATOM 831 O O . VAL A 1 101 ? -10.749 -4.432 11.984 1.00 89.81 101 VAL A O 1
ATOM 834 N N . SER A 1 102 ? -8.982 -3.210 12.615 1.00 86.75 102 SER A N 1
ATOM 835 C CA . SER A 1 102 ? -8.961 -3.676 13.998 1.00 86.75 102 SER A CA 1
ATOM 836 C C . SER A 1 102 ? -8.619 -2.529 14.936 1.00 86.75 102 SER A C 1
ATOM 838 O O . SER A 1 102 ? -7.764 -1.705 14.630 1.00 86.75 102 SER A O 1
ATOM 840 N N . VAL A 1 103 ? -9.290 -2.488 16.081 1.00 87.94 103 VAL A N 1
ATOM 841 C CA . VAL A 1 103 ? -9.093 -1.472 17.117 1.00 87.94 103 VAL A CA 1
ATOM 842 C C . VAL A 1 103 ? -9.036 -2.149 18.475 1.00 87.94 103 VAL A C 1
ATOM 844 O O . VAL A 1 103 ? -9.722 -3.147 18.714 1.00 87.94 103 VAL A O 1
ATOM 847 N N . THR A 1 104 ? -8.206 -1.633 19.373 1.00 85.06 104 THR A N 1
ATOM 848 C CA . THR A 1 104 ? -8.206 -2.091 20.760 1.00 85.06 104 THR A CA 1
ATOM 849 C C . THR A 1 104 ? -9.330 -1.378 21.504 1.00 85.06 104 THR A C 1
ATOM 851 O O . THR A 1 104 ? -9.289 -0.169 21.692 1.00 85.06 104 THR A O 1
ATOM 854 N N . VAL A 1 105 ? -10.327 -2.113 21.998 1.00 82.69 105 VAL A N 1
ATOM 855 C CA . VAL A 1 105 ? -11.504 -1.498 22.645 1.00 82.69 105 VAL A CA 1
ATOM 856 C C . VAL A 1 105 ? -11.141 -0.665 23.889 1.00 82.69 105 VAL A C 1
ATOM 858 O O . VAL A 1 105 ? -11.847 0.279 24.230 1.00 82.69 105 VAL A O 1
ATOM 861 N N . LYS A 1 106 ? -10.013 -0.966 24.547 1.00 80.31 106 LYS A N 1
ATOM 862 C CA . LYS A 1 106 ? -9.493 -0.170 25.673 1.00 80.31 106 LYS A CA 1
ATOM 863 C C . LYS A 1 106 ? -9.102 1.257 25.273 1.00 80.31 106 LYS A C 1
ATOM 865 O O . LYS A 1 106 ? -9.201 2.150 26.102 1.00 80.31 106 LYS A O 1
ATOM 870 N N . GLU A 1 107 ? -8.682 1.464 24.029 1.00 82.06 107 GLU A N 1
ATOM 871 C CA . GLU A 1 107 ? -8.252 2.770 23.517 1.00 82.06 107 GLU A CA 1
ATOM 872 C C . GLU A 1 107 ? -9.447 3.673 23.164 1.00 82.06 107 GLU A C 1
ATOM 874 O O . GLU A 1 107 ? -9.295 4.881 23.050 1.00 82.06 107 GLU A O 1
ATOM 879 N N . LEU A 1 108 ? -10.656 3.111 23.044 1.00 83.81 108 LEU A N 1
ATOM 880 C CA . LEU A 1 108 ? -11.872 3.851 22.684 1.00 83.81 108 LEU A CA 1
ATOM 881 C C . LEU A 1 108 ? -12.466 4.682 23.838 1.00 83.81 108 LEU A C 1
ATOM 883 O O . LEU A 1 108 ? -13.492 5.327 23.647 1.00 83.81 108 LEU A O 1
ATOM 887 N N . GLY A 1 109 ? -11.889 4.629 25.046 1.00 83.12 109 GLY A N 1
ATOM 888 C CA . GLY A 1 109 ? 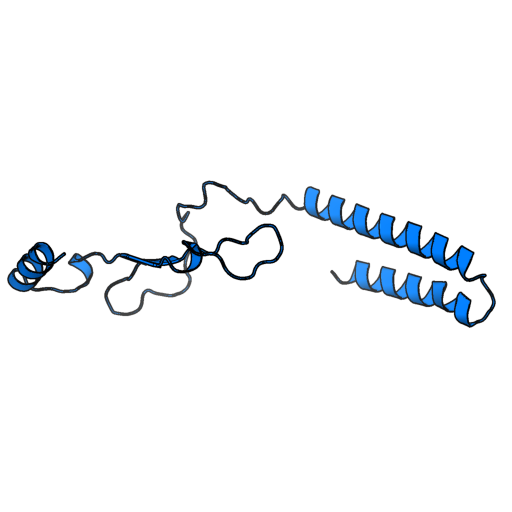-12.362 5.423 26.190 1.00 83.12 109 GLY A CA 1
ATOM 889 C C . GLY A 1 109 ? -13.803 5.121 26.633 1.00 83.12 109 GLY A C 1
ATOM 890 O O . GLY A 1 109 ? -14.464 5.974 27.219 1.00 83.12 109 GLY A O 1
ATOM 891 N N . LEU A 1 110 ? -14.320 3.922 26.339 1.00 86.81 110 LEU A N 1
ATOM 892 C CA . LEU A 1 110 ? -15.717 3.565 26.603 1.00 86.81 110 LEU A CA 1
ATOM 893 C C . LEU A 1 110 ? -16.001 3.369 28.098 1.00 86.81 110 LEU A C 1
ATOM 895 O O . LEU A 1 110 ? -15.219 2.757 28.830 1.00 86.81 110 LEU A O 1
ATOM 899 N N . SER A 1 111 ? -17.195 3.773 28.536 1.00 87.62 111 SER A N 1
ATOM 900 C CA . SER A 1 111 ? -17.721 3.380 29.848 1.00 87.62 111 SER A CA 1
ATOM 901 C C . SER A 1 111 ? -17.976 1.867 29.925 1.00 87.62 111 SER A C 1
ATOM 903 O O . SER A 1 111 ? -18.171 1.188 28.913 1.00 87.62 111 SER A O 1
ATOM 905 N N . LYS A 1 112 ? -18.062 1.315 31.144 1.00 88.50 112 LYS A N 1
ATOM 906 C CA . LYS A 1 112 ? -18.331 -0.122 31.368 1.00 88.50 112 LYS A CA 1
ATOM 907 C C . LYS A 1 112 ? -19.601 -0.615 30.662 1.00 88.50 112 LYS A C 1
ATOM 909 O O . LYS A 1 112 ? -19.621 -1.738 30.160 1.00 88.50 112 LYS A O 1
ATOM 914 N N . HIS A 1 113 ? -20.648 0.211 30.621 1.00 92.00 113 HIS A N 1
ATOM 915 C CA . HIS A 1 113 ? -21.914 -0.132 29.968 1.00 92.00 113 HIS A CA 1
ATOM 916 C C . HIS A 1 113 ? -21.781 -0.138 28.441 1.00 92.00 113 HIS A C 1
ATOM 918 O O . HIS A 1 113 ? -22.198 -1.101 27.801 1.00 92.00 113 HIS A O 1
ATOM 924 N N . GLN A 1 114 ? -21.128 0.879 27.867 1.00 89.88 114 GLN A N 1
ATOM 925 C CA . GLN A 1 114 ? -20.855 0.949 26.426 1.00 89.88 114 GLN A CA 1
ATOM 926 C C . GLN A 1 114 ? -19.959 -0.203 25.962 1.00 89.88 114 GLN A C 1
ATOM 928 O O . GLN A 1 114 ? -20.219 -0.799 24.922 1.00 89.88 114 GLN A O 1
ATOM 933 N N . PHE A 1 115 ? -18.952 -0.571 26.760 1.00 87.81 115 PHE A N 1
ATOM 934 C CA . PHE A 1 115 ? -18.082 -1.710 26.476 1.00 87.81 115 PHE A CA 1
ATOM 935 C C . PHE A 1 115 ? -18.861 -3.028 26.385 1.00 87.81 115 PHE A C 1
ATOM 937 O O . PHE A 1 115 ? -18.688 -3.786 25.432 1.00 87.81 115 PHE A O 1
ATOM 944 N N . ARG A 1 116 ? -19.734 -3.300 27.367 1.00 88.69 116 ARG A N 1
ATOM 945 C CA . ARG A 1 116 ? -20.585 -4.501 27.355 1.00 88.69 116 ARG A CA 1
ATOM 946 C C . ARG A 1 116 ? -21.488 -4.515 26.129 1.00 88.69 116 ARG A C 1
ATOM 948 O O . ARG A 1 116 ? -21.526 -5.520 25.430 1.00 88.69 116 ARG A O 1
ATOM 955 N N . ARG A 1 117 ? -22.122 -3.380 25.825 1.00 91.44 117 ARG A N 1
ATOM 956 C CA . ARG A 1 117 ? -23.010 -3.264 24.669 1.00 91.44 117 ARG A CA 1
ATOM 957 C C . ARG A 1 117 ? -22.284 -3.489 23.345 1.00 91.44 117 ARG A C 1
ATOM 959 O O . ARG A 1 117 ? -22.800 -4.195 22.491 1.00 91.44 117 ARG A O 1
ATOM 966 N N . LEU A 1 118 ? -21.087 -2.928 23.178 1.00 88.88 118 LEU A N 1
ATOM 967 C CA . LEU A 1 118 ? -20.281 -3.130 21.973 1.00 88.88 118 LEU A CA 1
ATOM 968 C C . LEU A 1 118 ? -19.904 -4.604 21.791 1.00 88.88 118 LEU A C 1
ATOM 970 O O . LEU A 1 118 ? -19.964 -5.118 20.682 1.00 88.88 118 LEU A O 1
ATOM 974 N N . ARG A 1 119 ? -19.553 -5.292 22.882 1.00 86.44 119 ARG A N 1
ATOM 975 C CA . ARG A 1 119 ? -19.182 -6.711 22.849 1.00 86.44 119 ARG A CA 1
ATOM 976 C C . ARG A 1 119 ? -20.355 -7.641 22.514 1.00 86.44 119 ARG A C 1
ATOM 978 O O . ARG A 1 119 ? -20.119 -8.744 22.050 1.00 86.44 119 ARG A O 1
ATOM 985 N N . GLU A 1 120 ? -21.590 -7.217 22.764 1.00 92.00 120 GLU A N 1
ATOM 986 C CA . GLU A 1 120 ? -22.797 -7.956 22.363 1.00 92.00 120 GLU A CA 1
ATOM 987 C C . GLU A 1 120 ? -23.160 -7.758 20.883 1.00 92.00 120 GLU A C 1
ATOM 989 O O . GLU A 1 120 ? -23.881 -8.578 20.324 1.00 92.00 120 GLU A O 1
ATOM 994 N N . LEU A 1 121 ? -22.718 -6.656 20.268 1.00 90.88 121 LEU A N 1
ATOM 995 C CA . LEU A 1 121 ? -23.069 -6.281 18.893 1.00 90.88 121 LEU A CA 1
ATOM 996 C C . LEU A 1 121 ? -22.020 -6.690 17.850 1.00 90.88 121 LEU A C 1
ATOM 998 O O . LEU A 1 121 ? -22.340 -6.711 16.663 1.00 90.88 121 LEU A O 1
ATOM 1002 N N . ALA A 1 122 ? -20.782 -6.932 18.286 1.00 76.69 122 ALA A N 1
ATOM 1003 C CA . ALA A 1 122 ? -19.643 -7.298 17.443 1.00 76.69 122 ALA A CA 1
ATOM 1004 C C . ALA A 1 122 ? -19.532 -8.816 17.265 1.00 76.69 122 ALA A C 1
ATOM 1006 O O . ALA A 1 122 ? -19.224 -9.237 16.128 1.00 76.69 122 ALA A O 1
#

Secondary structure (DSSP, 8-state):
-HHHHHHHHHHHHHHTTGGGTSS-HHHHHHHHHHHHHHHHHHHHHHHHHS------TT-SS------SSPPPSSPPEEEEE-----TTS-S--GGGG-EEEEE-GGGGT--HHHHHHHHHH-

InterPro domains:
  IPR039848 Small ribosomal subunit protein mS35, mitochondrial [PTHR13490] (9-122)

Foldseek 3Di:
DPVVVVVVVVLVVVLCCVVVVPDPPVRSVVVVVVVVVVSVVVVVVVCVVVPPPCPPVPVPDPPDDPDPDDDDPAWDKDKDFDDDDDPPPPRDDPRRPDMDIDTDVVRHPDDPVVSVVVVVVD